Protein AF-A0A7Z8E152-F1 (afdb_monomer)

Mean predicted aligned error: 4.09 Å

Foldseek 3Di:
DQAKDKDKDKDADAAAQDKQWFKKKFKAAPVGHFFKWWDPVRPDTDDRDIDGIDIFTHHRRRMTMDMIIIGGPDQLVRMWMWIDRVVRTPDIGRDDNPD

Nearest PDB structures (foldseek):
  7snk-assembly1_A  TM=5.872E-01  e=3.676E-01  Phocaeicola plebeius DSM 17135
  8uid-assembly1_D  TM=3.457E-01  e=1.199E+00  Desulfurococcus amylolyticus
  5azw-assembly1_B  TM=2.358E-01  e=2.663E-01  Homo sapiens
  7fcn-assembly4_D  TM=2.748E-01  e=1.020E+00  Photorhabdus akhurstii
  5xty-assembly1_A  TM=2.143E-01  e=5.354E-01  Cocos nucifera

Radius of gyration: 13.57 Å; Cα contacts (8 Å, |Δi|>4): 232; chains: 1; bounding box: 33×23×34 Å

Sequence (99 aa):
PHHPFQFTIKLTGYEPNSTINDVRVGLYKDGGKQIGSFSSNRNQFNTPGYSPGQSIKTNGAGEASFTLTAKVTDEIKDANIRVKQGKKILLTQKMNENF

Solvent-accessible surface area (backbone atoms only — not comparable to full-atom values): 5564 Å² total; per-residue (Å²): 110,75,61,70,47,74,52,73,50,78,47,70,86,48,67,52,65,36,74,51,60,43,36,29,45,34,29,26,36,80,96,70,47,52,31,20,19,34,21,94,78,79,78,59,63,51,72,63,32,62,36,76,68,38,73,47,62,23,40,86,79,6,35,36,73,55,75,44,34,36,33,39,82,50,67,60,70,75,19,29,42,34,36,27,44,70,91,46,77,78,46,76,44,76,46,70,80,88,120

Secondary structure (DSSP, 8-state):
--S-EEEEEEE-SSPTT-EEEEEEEEEE-GGG-B-EEEESSSS--PSSSBPPPEEEE--TTS-EEEEEEEEESS-STT-EEEEEETTEEEEEEEPPS--

Structure (mmCIF, N/CA/C/O backbone):
data_AF-A0A7Z8E152-F1
#
_entry.id   AF-A0A7Z8E152-F1
#
loop_
_atom_site.group_PDB
_atom_site.id
_atom_site.type_symbol
_atom_site.label_atom_id
_atom_site.label_alt_id
_atom_site.label_comp_id
_atom_site.label_asym_id
_atom_site.label_entity_id
_atom_site.label_seq_id
_atom_site.pdbx_PDB_ins_code
_atom_site.Cartn_x
_atom_site.Cartn_y
_atom_site.Cartn_z
_atom_site.occupancy
_atom_site.B_iso_or_equiv
_atom_site.auth_seq_id
_atom_site.auth_comp_id
_atom_site.auth_asym_id
_atom_site.auth_atom_id
_atom_site.pdbx_PDB_model_num
ATOM 1 N N . PRO A 1 1 ? 11.878 5.744 -14.721 1.00 49.84 1 PRO A N 1
ATOM 2 C CA . PRO A 1 1 ? 12.287 6.344 -13.425 1.00 49.84 1 PRO A CA 1
ATOM 3 C C . PRO A 1 1 ? 12.759 5.273 -12.419 1.00 49.84 1 PRO A C 1
ATOM 5 O O . PRO A 1 1 ? 11.948 4.508 -11.912 1.00 49.84 1 PRO A O 1
ATOM 8 N N . HIS A 1 2 ? 14.068 5.207 -12.142 1.00 65.38 2 HIS A N 1
ATOM 9 C CA . HIS A 1 2 ? 14.646 4.329 -11.104 1.00 65.38 2 HIS A CA 1
ATOM 10 C C . HIS A 1 2 ? 14.806 5.025 -9.741 1.00 65.38 2 HIS A C 1
ATOM 12 O O . HIS A 1 2 ? 15.348 4.442 -8.797 1.00 65.38 2 HIS A O 1
ATOM 18 N N . HIS A 1 3 ? 14.357 6.276 -9.631 1.00 81.12 3 HIS A N 1
ATOM 19 C CA . HIS A 1 3 ? 14.397 7.032 -8.387 1.00 81.12 3 HIS A CA 1
ATOM 20 C C . HIS A 1 3 ? 13.214 6.654 -7.493 1.00 81.12 3 HIS A C 1
ATOM 22 O O . HIS A 1 3 ? 12.118 6.411 -8.007 1.00 81.12 3 HIS A O 1
ATOM 28 N N . PRO A 1 4 ? 13.414 6.585 -6.167 1.00 89.56 4 PRO A N 1
ATOM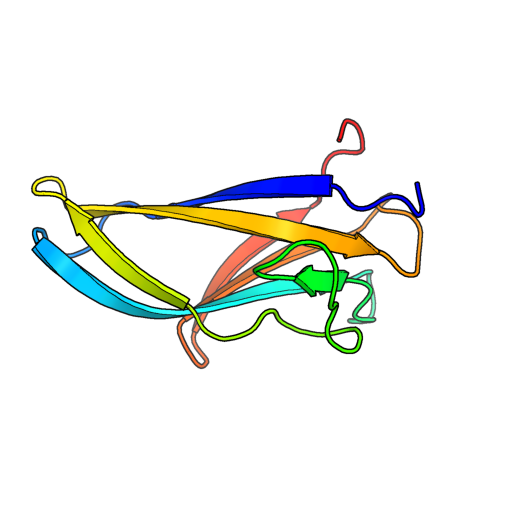 29 C CA . PRO A 1 4 ? 12.311 6.388 -5.249 1.00 89.56 4 PRO A CA 1
ATOM 30 C C . PRO A 1 4 ? 11.262 7.496 -5.360 1.00 89.56 4 PRO A C 1
ATOM 32 O O . PRO A 1 4 ? 11.602 8.666 -5.510 1.00 89.56 4 PRO A O 1
ATOM 35 N N . PHE A 1 5 ? 9.998 7.127 -5.207 1.00 88.31 5 PHE A N 1
ATOM 36 C CA . PHE A 1 5 ? 8.855 8.034 -5.193 1.00 88.31 5 PHE A CA 1
ATOM 37 C C . PHE A 1 5 ? 7.954 7.719 -3.999 1.00 88.31 5 PHE A C 1
ATOM 39 O O . PHE A 1 5 ? 8.011 6.627 -3.428 1.00 88.31 5 PHE A O 1
ATOM 46 N N . GLN A 1 6 ? 7.139 8.688 -3.589 1.00 90.56 6 GLN A N 1
ATOM 47 C CA . GLN A 1 6 ? 6.183 8.510 -2.500 1.00 90.56 6 GLN A CA 1
ATOM 48 C C . GLN A 1 6 ? 4.757 8.479 -3.020 1.00 90.56 6 GLN A C 1
ATOM 50 O O . GLN A 1 6 ? 4.422 9.153 -3.987 1.00 90.56 6 GLN A O 1
ATOM 55 N N . PHE A 1 7 ? 3.910 7.725 -2.334 1.00 88.31 7 PHE A N 1
ATOM 56 C CA . PHE A 1 7 ? 2.473 7.738 -2.562 1.00 88.31 7 PHE A CA 1
ATOM 57 C C . PHE A 1 7 ? 1.738 7.542 -1.239 1.00 88.31 7 PHE A C 1
ATOM 59 O O . PHE A 1 7 ? 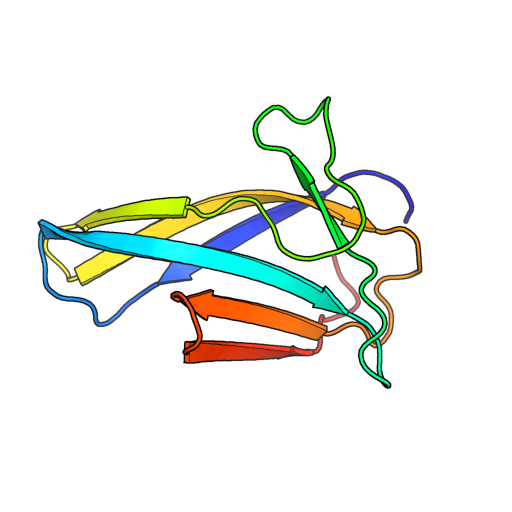2.263 6.945 -0.293 1.00 88.31 7 PHE A O 1
ATOM 66 N N . THR A 1 8 ? 0.506 8.037 -1.187 1.00 92.62 8 THR A N 1
ATOM 67 C CA . THR A 1 8 ? -0.368 7.922 -0.020 1.00 92.62 8 THR A CA 1
ATOM 68 C C . THR A 1 8 ? -1.527 6.995 -0.340 1.00 92.62 8 THR A C 1
ATOM 70 O O . THR A 1 8 ? -2.223 7.177 -1.337 1.00 92.62 8 THR A O 1
ATOM 73 N N . ILE A 1 9 ? -1.756 6.020 0.533 1.00 92.75 9 ILE A N 1
ATOM 74 C CA . ILE A 1 9 ? -2.959 5.192 0.513 1.00 92.75 9 ILE A CA 1
ATOM 75 C C . ILE A 1 9 ? -3.973 5.816 1.460 1.00 92.75 9 ILE A C 1
ATOM 77 O O . ILE A 1 9 ? -3.650 6.087 2.617 1.00 92.75 9 ILE A O 1
ATOM 81 N N . LYS A 1 10 ? -5.197 6.022 0.970 1.00 94.81 10 LYS A N 1
ATOM 82 C CA . LYS A 1 10 ? -6.354 6.418 1.775 1.00 94.81 10 LYS A CA 1
ATOM 83 C C . LYS A 1 10 ? -7.323 5.242 1.855 1.00 94.81 10 LYS A C 1
ATOM 85 O O . LYS A 1 10 ? -7.673 4.660 0.832 1.00 94.81 10 LYS A O 1
ATOM 90 N N . LEU A 1 11 ? -7.714 4.888 3.070 1.00 94.94 11 LEU A N 1
ATOM 91 C CA . LEU A 1 11 ? -8.676 3.842 3.393 1.00 94.94 11 LEU A CA 1
ATOM 92 C C . LEU A 1 11 ? -9.897 4.515 4.019 1.00 94.94 11 LEU A C 1
ATOM 94 O O . LEU A 1 11 ? -9.743 5.321 4.934 1.00 94.94 11 LEU A O 1
ATOM 98 N N . THR A 1 12 ? -11.089 4.189 3.537 1.00 95.69 12 THR A N 1
ATOM 99 C CA . THR A 1 12 ? -12.363 4.733 4.027 1.00 95.69 12 THR A CA 1
ATOM 100 C C . THR A 1 12 ? -13.361 3.597 4.246 1.00 95.69 12 THR A C 1
ATOM 102 O O . THR A 1 12 ? -13.169 2.493 3.729 1.00 95.69 12 THR A O 1
ATOM 105 N N . GLY A 1 13 ? -14.413 3.851 5.030 1.00 95.12 13 GLY A N 1
ATOM 106 C CA . GLY A 1 13 ? -15.479 2.875 5.285 1.00 95.12 13 GLY A CA 1
ATOM 107 C C . GLY A 1 13 ? -15.118 1.776 6.288 1.00 95.12 13 GLY A C 1
ATOM 108 O O . GLY A 1 13 ? -15.711 0.701 6.247 1.00 95.12 13 GLY A O 1
ATOM 109 N N . TYR A 1 14 ? -14.136 2.018 7.159 1.00 96.25 14 TYR A N 1
ATOM 110 C CA . TYR A 1 14 ? -13.818 1.134 8.282 1.00 96.25 14 TYR A CA 1
ATOM 111 C C . TYR A 1 14 ? -14.559 1.568 9.552 1.00 96.25 14 TYR A C 1
ATOM 113 O O . TYR A 1 14 ? -15.082 2.676 9.629 1.00 96.25 14 TYR A O 1
ATOM 121 N N . GLU A 1 15 ? -14.568 0.707 10.569 1.00 97.56 15 GLU A N 1
ATOM 122 C CA . GLU A 1 15 ? -15.099 1.056 11.890 1.00 97.56 15 GLU A CA 1
ATOM 123 C C . GLU A 1 15 ? -14.334 2.251 12.491 1.00 97.56 15 GLU A C 1
ATOM 125 O O . GLU A 1 15 ? -13.099 2.197 12.552 1.00 97.56 15 GLU A O 1
ATOM 130 N N . PRO A 1 16 ? -15.013 3.317 12.958 1.00 98.19 16 PRO A N 1
ATOM 131 C CA . PRO A 1 16 ? -14.370 4.460 13.599 1.00 98.19 16 PRO A CA 1
ATOM 132 C C . PRO A 1 16 ? -13.475 4.091 14.785 1.00 98.19 16 PRO A C 1
ATOM 134 O O . PRO A 1 16 ? -13.790 3.204 15.574 1.00 98.19 16 PRO A O 1
ATOM 137 N N . ASN A 1 17 ? -12.371 4.827 14.958 1.00 97.50 17 ASN A N 1
ATOM 138 C CA . ASN A 1 17 ? -11.412 4.663 16.066 1.00 97.50 17 ASN A CA 1
ATOM 139 C C . ASN A 1 17 ? -10.820 3.244 16.247 1.00 97.50 17 ASN A C 1
ATOM 141 O O . ASN A 1 17 ? -10.232 2.959 17.295 1.00 97.50 17 ASN A O 1
ATOM 145 N N . SER A 1 18 ? -10.934 2.376 15.240 1.00 97.56 18 SER A N 1
ATOM 146 C CA . SER A 1 18 ? -10.409 1.011 15.226 1.00 97.56 18 SER A CA 1
ATOM 147 C C . SER A 1 18 ? -8.993 0.928 14.639 1.00 97.56 18 SER A C 1
ATOM 149 O O . SER A 1 18 ? -8.419 1.926 14.199 1.00 97.56 18 SER A O 1
ATOM 151 N N . THR A 1 19 ? -8.410 -0.273 14.636 1.00 97.75 19 THR A N 1
ATOM 152 C CA . THR A 1 19 ? -7.100 -0.539 14.027 1.00 97.75 19 THR A CA 1
ATOM 153 C C . THR A 1 19 ? -7.249 -1.470 12.830 1.00 97.75 19 THR A C 1
ATOM 155 O O . THR A 1 19 ? -7.711 -2.605 12.963 1.00 97.75 19 THR A O 1
ATOM 158 N N . ILE A 1 20 ? -6.781 -1.021 11.667 1.00 96.38 20 ILE A N 1
ATOM 159 C CA . ILE A 1 20 ? -6.668 -1.832 10.455 1.00 96.38 20 ILE A CA 1
ATOM 160 C C . ILE A 1 20 ? -5.302 -2.509 10.463 1.00 96.38 20 ILE A C 1
ATOM 162 O O . ILE A 1 20 ? -4.274 -1.838 10.391 1.00 96.38 20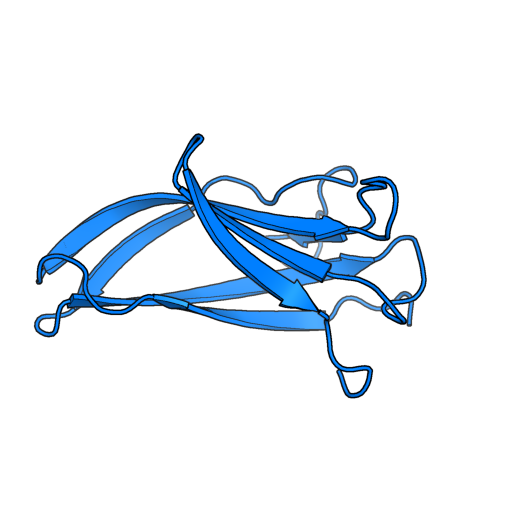 ILE A O 1
ATOM 166 N N . ASN A 1 21 ? -5.288 -3.838 10.535 1.00 96.88 21 ASN A N 1
ATOM 167 C CA . ASN A 1 21 ? -4.060 -4.628 10.588 1.00 96.88 21 ASN A CA 1
ATOM 168 C C . ASN A 1 21 ? -3.704 -5.264 9.243 1.00 96.88 21 ASN A C 1
ATOM 170 O O . ASN A 1 21 ? -4.579 -5.589 8.441 1.00 96.88 21 ASN A O 1
ATOM 174 N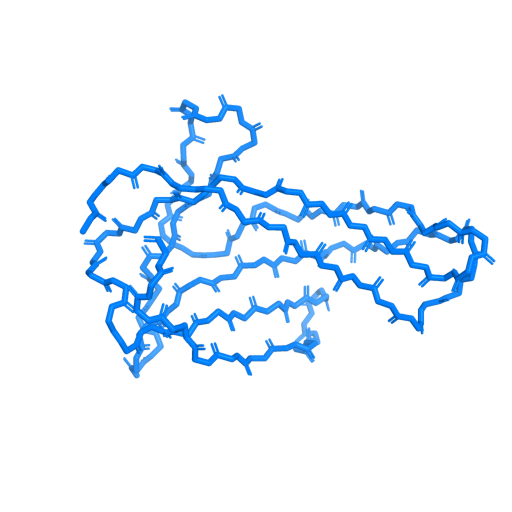 N . ASP A 1 22 ? -2.404 -5.502 9.060 1.00 96.56 22 ASP A N 1
ATOM 175 C CA . ASP A 1 22 ? -1.812 -6.248 7.946 1.00 96.56 22 ASP A CA 1
ATOM 176 C C . ASP A 1 22 ? -2.172 -5.694 6.558 1.00 96.56 22 ASP A C 1
ATOM 178 O O . ASP A 1 22 ? -2.437 -6.439 5.609 1.00 96.56 22 ASP A O 1
ATOM 182 N N . VAL A 1 23 ? -2.168 -4.361 6.438 1.00 96.94 23 VAL A N 1
ATOM 183 C CA . VAL A 1 23 ? -2.318 -3.691 5.143 1.00 96.94 23 VAL A CA 1
ATOM 184 C C . VAL A 1 23 ? -0.989 -3.726 4.398 1.00 96.94 23 VAL A C 1
ATOM 186 O O . VAL A 1 23 ? 0.047 -3.330 4.932 1.00 96.94 23 VAL A O 1
ATOM 189 N N . ARG A 1 24 ? -1.007 -4.194 3.151 1.00 96.69 24 ARG A N 1
ATOM 190 C CA . ARG A 1 24 ? 0.185 -4.332 2.304 1.00 96.69 24 ARG A CA 1
ATOM 191 C C . ARG A 1 24 ? -0.064 -3.787 0.913 1.00 96.69 24 ARG A C 1
ATOM 193 O O . ARG A 1 24 ? -1.154 -3.953 0.367 1.00 96.69 24 ARG A O 1
ATOM 200 N N . VAL A 1 25 ? 0.971 -3.204 0.318 1.00 96.38 25 VAL A N 1
ATOM 201 C CA . VAL A 1 25 ? 0.931 -2.649 -1.039 1.00 96.38 25 VAL A CA 1
ATOM 202 C C . VAL A 1 25 ? 1.938 -3.371 -1.920 1.00 96.38 25 VAL A C 1
ATOM 204 O O . VAL A 1 25 ? 3.053 -3.624 -1.485 1.00 96.38 25 VAL A O 1
ATOM 207 N N . GLY A 1 26 ? 1.553 -3.719 -3.143 1.00 96.00 26 GLY A N 1
ATOM 208 C CA . GLY A 1 26 ? 2.451 -4.280 -4.153 1.00 96.00 26 GLY A CA 1
ATOM 209 C C . GLY A 1 26 ? 2.327 -3.526 -5.471 1.00 96.00 26 GLY A C 1
ATOM 210 O O . GLY A 1 26 ? 1.245 -3.027 -5.790 1.00 96.00 26 GLY A O 1
ATOM 211 N N . LEU A 1 27 ? 3.427 -3.469 -6.227 1.00 95.44 27 LEU A N 1
ATOM 212 C CA . LEU A 1 27 ? 3.465 -2.947 -7.597 1.00 95.44 27 LEU A CA 1
ATOM 213 C C . LEU A 1 27 ? 3.884 -4.074 -8.536 1.00 95.44 27 LEU A C 1
ATOM 215 O O . LEU A 1 27 ? 4.928 -4.696 -8.318 1.00 95.44 27 LEU A O 1
ATOM 219 N N . TYR A 1 28 ? 3.093 -4.340 -9.570 1.00 95.00 28 TYR A N 1
ATOM 220 C CA . TYR A 1 28 ? 3.339 -5.467 -10.467 1.00 95.00 28 TYR A CA 1
ATOM 221 C C . TYR A 1 28 ? 2.938 -5.170 -11.910 1.00 95.00 28 TYR A C 1
ATOM 223 O O . TYR A 1 28 ? 2.024 -4.395 -12.166 1.00 95.00 28 TYR A O 1
ATOM 231 N N . LYS A 1 29 ? 3.618 -5.817 -12.852 1.00 92.50 29 LYS A N 1
ATOM 232 C CA . LYS A 1 29 ? 3.273 -5.827 -14.279 1.00 92.50 29 LYS A CA 1
ATOM 233 C C . LYS A 1 29 ? 2.335 -6.986 -14.599 1.00 92.50 29 LYS A C 1
ATOM 235 O O . LYS A 1 29 ? 2.152 -7.900 -13.785 1.00 92.50 29 LYS A O 1
ATOM 240 N N . ASP A 1 30 ? 1.794 -6.976 -15.809 1.00 85.69 30 ASP A N 1
ATOM 241 C CA . ASP A 1 30 ? 1.053 -8.109 -16.358 1.00 85.69 30 ASP A CA 1
ATOM 242 C C . ASP A 1 30 ? 1.858 -9.417 -16.259 1.00 85.69 30 ASP A C 1
ATOM 244 O O . ASP A 1 30 ? 3.090 -9.430 -16.214 1.00 85.69 30 ASP A O 1
ATOM 248 N N . GLY A 1 31 ? 1.146 -10.534 -16.101 1.00 84.94 31 GLY A N 1
ATOM 249 C CA . GLY A 1 31 ? 1.753 -11.825 -15.754 1.00 84.94 31 GLY A CA 1
ATOM 250 C C . GLY A 1 31 ? 2.176 -11.959 -14.282 1.00 84.94 31 GLY A C 1
ATOM 251 O O . GLY A 1 31 ? 2.682 -13.002 -13.884 1.00 84.94 31 GLY A O 1
ATOM 252 N N . GLY A 1 32 ? 1.948 -10.936 -13.446 1.00 86.25 32 GLY A N 1
ATOM 253 C CA . GLY A 1 32 ? 2.156 -11.006 -11.995 1.00 86.25 32 GLY A CA 1
ATOM 254 C C . GLY A 1 32 ? 3.588 -10.722 -11.530 1.00 86.25 32 GLY A C 1
ATOM 255 O O . GLY A 1 32 ? 3.884 -10.902 -10.345 1.00 86.25 32 GLY A O 1
ATOM 256 N N . LYS A 1 33 ? 4.465 -10.247 -12.424 1.00 93.00 33 LYS A N 1
ATOM 257 C CA . LYS A 1 33 ? 5.843 -9.852 -12.098 1.00 93.00 33 LYS A CA 1
ATOM 258 C C . LYS A 1 33 ? 5.830 -8.692 -11.102 1.00 93.00 33 LYS A C 1
ATOM 260 O O . LYS A 1 33 ? 5.436 -7.581 -11.452 1.00 93.00 33 LYS A O 1
ATOM 265 N N . GLN A 1 34 ? 6.281 -8.939 -9.875 1.00 94.50 34 GLN A N 1
ATOM 266 C CA . GLN A 1 34 ? 6.458 -7.897 -8.862 1.00 94.50 34 GLN A CA 1
ATOM 267 C C . GLN A 1 34 ? 7.651 -7.016 -9.236 1.00 94.50 34 GLN A C 1
ATOM 269 O O . GLN A 1 34 ? 8.747 -7.519 -9.478 1.00 94.50 34 GLN A O 1
ATOM 274 N N . ILE A 1 35 ? 7.432 -5.705 -9.273 1.00 94.62 35 ILE A N 1
ATOM 275 C CA . ILE A 1 35 ? 8.461 -4.715 -9.618 1.00 94.62 35 ILE A CA 1
ATOM 276 C C . ILE A 1 35 ? 8.698 -3.698 -8.499 1.00 94.62 35 ILE A C 1
ATOM 278 O O . ILE A 1 35 ? 9.658 -2.938 -8.569 1.00 94.62 35 ILE A O 1
ATOM 282 N N . GLY A 1 36 ? 7.826 -3.658 -7.486 1.00 94.88 36 GLY A N 1
ATOM 283 C CA . GLY A 1 36 ? 7.893 -2.691 -6.393 1.00 94.88 36 GLY A CA 1
ATOM 284 C C . GLY A 1 36 ? 8.726 -3.167 -5.210 1.00 94.88 36 GLY A C 1
ATOM 285 O O . GLY A 1 36 ? 8.484 -4.241 -4.666 1.00 94.88 36 GLY A O 1
ATOM 286 N N . SER A 1 37 ? 9.637 -2.309 -4.773 1.00 95.19 37 SER A N 1
ATOM 287 C CA . SER A 1 37 ? 10.336 -2.375 -3.493 1.00 95.19 37 SER A CA 1
ATOM 288 C C . SER A 1 37 ? 9.947 -1.163 -2.647 1.00 95.19 37 SER A C 1
ATOM 290 O O . SER A 1 37 ? 9.765 -0.071 -3.176 1.00 95.19 37 SER A O 1
ATOM 292 N N . PHE A 1 38 ? 9.851 -1.317 -1.333 1.00 94.75 38 PHE A N 1
ATOM 293 C CA . PHE A 1 38 ? 9.293 -0.333 -0.408 1.00 94.75 38 PHE A CA 1
ATOM 294 C C . PHE A 1 38 ? 10.225 -0.072 0.768 1.00 94.75 38 PHE A C 1
ATOM 296 O O . PHE A 1 38 ? 10.932 -0.968 1.230 1.00 94.75 38 PHE A O 1
ATOM 303 N N . SER A 1 39 ? 10.175 1.157 1.272 1.00 88.25 39 SER A N 1
ATOM 304 C CA . SER A 1 39 ? 10.948 1.608 2.421 1.00 88.25 39 SER A CA 1
ATOM 305 C C . SER A 1 39 ? 10.091 2.426 3.382 1.00 88.25 39 SER A C 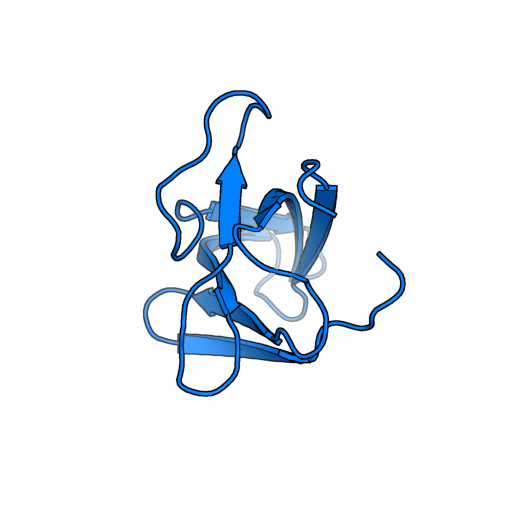1
ATOM 307 O O . SER A 1 39 ? 9.278 3.248 2.953 1.00 88.25 39 SER A O 1
ATOM 309 N N . SER A 1 40 ? 10.317 2.234 4.683 1.00 75.25 40 SER A N 1
ATOM 310 C CA . SER A 1 40 ? 9.778 3.079 5.756 1.00 75.25 40 SER A CA 1
ATOM 311 C C . SER A 1 40 ? 10.687 4.266 6.100 1.00 75.25 40 SER A C 1
ATOM 313 O O . SER A 1 40 ? 10.210 5.257 6.641 1.00 75.25 40 SER A O 1
ATOM 315 N N . ASN A 1 41 ? 11.984 4.194 5.774 1.00 75.06 41 ASN A N 1
ATOM 316 C CA . ASN A 1 41 ? 12.998 5.199 6.126 1.00 75.06 41 ASN A CA 1
ATOM 317 C C . ASN A 1 41 ? 13.715 5.803 4.904 1.00 75.06 41 ASN A C 1
ATOM 319 O O . ASN A 1 41 ? 14.723 6.487 5.056 1.00 75.06 41 ASN A O 1
ATOM 323 N N . ARG A 1 42 ? 13.206 5.531 3.696 1.00 75.19 42 ARG A N 1
ATOM 324 C CA . ARG A 1 42 ? 13.728 5.958 2.383 1.00 75.19 42 ARG A CA 1
ATOM 325 C C . ARG A 1 42 ? 15.110 5.415 1.988 1.00 75.19 42 ARG A C 1
ATOM 327 O O . ARG A 1 42 ? 15.479 5.583 0.830 1.00 75.19 42 ARG A O 1
ATOM 334 N N . ASN A 1 43 ? 15.830 4.737 2.880 1.00 75.19 43 ASN A N 1
ATOM 335 C CA . ASN A 1 43 ? 17.209 4.292 2.640 1.00 75.19 43 ASN A CA 1
ATOM 336 C C . ASN A 1 43 ? 17.323 2.774 2.461 1.00 75.19 43 ASN A C 1
ATOM 338 O O . ASN A 1 43 ? 18.200 2.300 1.745 1.00 75.19 43 ASN A O 1
ATOM 342 N N . GLN A 1 44 ? 16.432 2.006 3.090 1.00 84.69 44 GLN A N 1
ATOM 343 C CA . GLN A 1 44 ? 16.426 0.546 3.014 1.00 84.69 44 GLN A CA 1
ATOM 344 C C . GLN A 1 44 ? 15.149 0.063 2.341 1.00 84.69 44 GLN A C 1
ATOM 346 O O . GLN A 1 44 ? 14.050 0.267 2.859 1.00 84.69 44 GLN A O 1
ATOM 351 N N . PHE A 1 45 ? 15.308 -0.564 1.180 1.00 90.50 45 PHE A N 1
ATOM 352 C CA . PHE A 1 45 ? 14.218 -1.117 0.387 1.00 90.50 45 PHE A CA 1
ATOM 353 C C . PHE A 1 45 ? 14.204 -2.636 0.517 1.0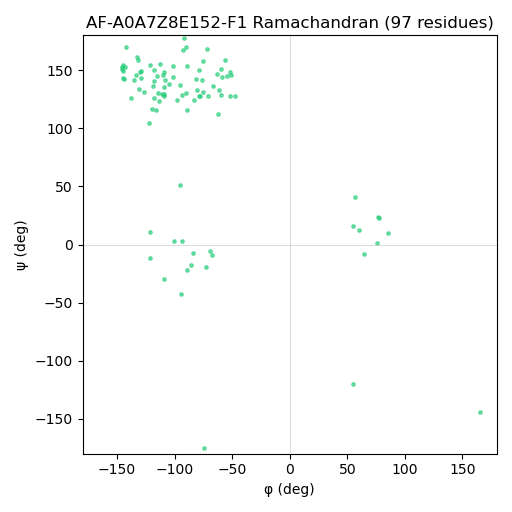0 90.50 45 PHE A C 1
ATOM 355 O O . PHE A 1 45 ? 15.257 -3.271 0.473 1.00 90.50 45 PHE A O 1
ATOM 362 N N . ASN A 1 46 ? 13.020 -3.227 0.655 1.00 90.56 46 ASN A N 1
ATOM 363 C CA . ASN A 1 46 ? 12.890 -4.680 0.608 1.00 90.56 46 ASN A CA 1
ATOM 364 C C . ASN A 1 46 ? 13.099 -5.231 -0.815 1.00 90.56 46 ASN A C 1
ATOM 366 O O . ASN A 1 46 ? 13.116 -4.494 -1.806 1.00 90.56 46 ASN A O 1
ATOM 370 N N . THR A 1 47 ? 13.238 -6.552 -0.923 1.00 92.56 47 THR A N 1
ATOM 371 C CA . THR A 1 47 ? 13.204 -7.236 -2.220 1.00 92.56 47 THR A CA 1
ATOM 372 C C . THR A 1 47 ? 11.866 -6.984 -2.931 1.00 92.56 47 THR A C 1
ATOM 374 O O . THR A 1 47 ? 10.855 -6.774 -2.252 1.00 92.56 47 THR A O 1
ATOM 377 N N . PRO A 1 48 ? 11.835 -6.988 -4.280 1.00 94.12 48 PRO A N 1
ATOM 378 C CA . PRO A 1 48 ? 10.602 -6.765 -5.026 1.00 94.12 48 PRO A CA 1
ATOM 379 C C . PRO A 1 48 ? 9.475 -7.694 -4.568 1.00 94.12 48 PRO A C 1
ATOM 381 O O . PRO A 1 48 ? 9.645 -8.912 -4.497 1.00 94.12 48 PRO A O 1
ATOM 384 N N . GLY A 1 49 ? 8.321 -7.120 -4.240 1.00 95.06 49 GLY A N 1
ATOM 385 C CA . GLY A 1 49 ? 7.222 -7.849 -3.621 1.00 95.06 49 GLY A CA 1
ATOM 386 C C . GLY A 1 49 ? 6.170 -6.921 -3.032 1.00 95.06 49 GLY A C 1
ATOM 387 O O . GLY A 1 49 ? 5.880 -5.865 -3.580 1.00 95.06 49 GLY A O 1
ATOM 388 N N . TYR A 1 50 ? 5.582 -7.325 -1.906 1.00 95.69 50 TYR A N 1
ATOM 389 C CA . TYR A 1 50 ? 4.705 -6.450 -1.126 1.00 95.69 50 TYR A CA 1
ATOM 390 C C . TYR A 1 50 ? 5.506 -5.659 -0.095 1.00 95.69 50 TYR A C 1
ATOM 392 O O . TYR A 1 50 ? 6.527 -6.130 0.403 1.00 95.69 50 TYR A O 1
ATOM 400 N N . SER A 1 51 ? 5.000 -4.490 0.281 1.00 95.19 51 SER A N 1
ATOM 401 C CA . SER A 1 51 ? 5.485 -3.721 1.419 1.00 95.19 51 SER A CA 1
ATOM 402 C C . SER A 1 51 ? 5.437 -4.544 2.716 1.00 95.19 51 SER A C 1
ATOM 404 O O . SER A 1 51 ? 4.625 -5.474 2.844 1.00 95.19 51 SER A O 1
ATOM 406 N N . PRO A 1 52 ? 6.232 -4.163 3.732 1.00 92.62 52 PRO A N 1
ATOM 407 C CA . PRO A 1 52 ? 5.962 -4.573 5.103 1.00 92.62 52 PRO A CA 1
ATOM 408 C C . PRO A 1 52 ? 4.506 -4.274 5.487 1.00 92.62 52 PRO A C 1
ATOM 410 O O . PRO A 1 52 ? 3.927 -3.281 5.025 1.00 92.62 52 PRO A O 1
ATOM 413 N N . GLY A 1 53 ? 3.920 -5.139 6.318 1.00 93.88 53 GLY A N 1
ATOM 414 C CA . GLY A 1 53 ? 2.559 -4.960 6.820 1.00 93.88 53 GLY A CA 1
ATOM 415 C C . GLY A 1 53 ? 2.440 -3.680 7.640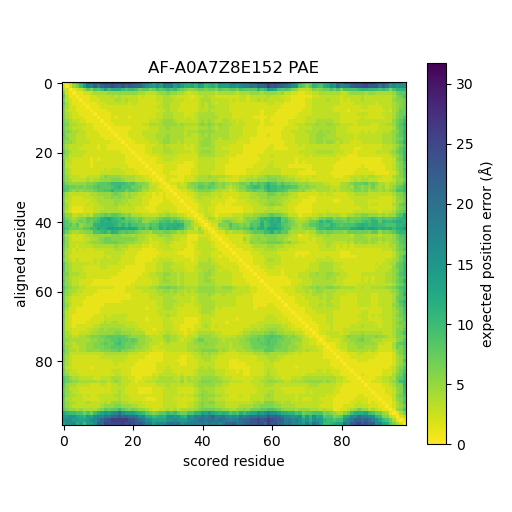 1.00 93.88 53 GLY A C 1
ATOM 416 O O . GLY A 1 53 ? 3.287 -3.402 8.486 1.00 93.88 53 GLY A O 1
ATOM 417 N N . GLN A 1 54 ? 1.401 -2.902 7.366 1.00 94.12 54 GLN A N 1
ATOM 418 C CA . GLN A 1 54 ? 1.066 -1.688 8.097 1.00 94.12 54 GLN A CA 1
ATOM 419 C C . GLN A 1 54 ? -0.076 -1.973 9.073 1.00 94.12 54 GLN A C 1
ATOM 421 O O . GLN A 1 54 ? -0.996 -2.737 8.763 1.00 94.12 54 GLN A O 1
ATOM 426 N N . SER A 1 55 ? -0.018 -1.333 10.238 1.00 96.06 55 SER A N 1
ATOM 427 C CA . SER A 1 55 ? -1.120 -1.258 11.194 1.00 96.06 55 SER A CA 1
ATOM 428 C C . SER A 1 55 ? -1.468 0.215 11.377 1.00 96.06 55 SER A C 1
ATOM 430 O O . SER A 1 55 ? -0.608 1.000 11.778 1.00 96.06 55 SER A O 1
ATOM 432 N N . ILE A 1 56 ? -2.683 0.612 10.990 1.00 95.69 56 ILE A N 1
ATOM 433 C CA . ILE A 1 56 ? -3.102 2.020 10.970 1.00 95.69 56 ILE A CA 1
ATOM 434 C C . ILE A 1 56 ? -4.399 2.178 11.756 1.00 95.69 56 ILE A C 1
ATOM 436 O O . ILE A 1 56 ? -5.357 1.436 11.538 1.00 95.69 56 ILE A O 1
ATOM 440 N N . LYS A 1 57 ? -4.437 3.164 12.655 1.00 97.62 57 LYS A N 1
ATOM 441 C CA . LYS A 1 57 ? -5.648 3.532 13.388 1.00 97.62 57 LYS A CA 1
ATOM 442 C C . LYS A 1 57 ? -6.545 4.410 12.516 1.00 97.62 57 LYS A C 1
ATOM 444 O O . LYS A 1 57 ? -6.063 5.369 11.913 1.00 97.62 57 LYS A O 1
ATOM 449 N N . THR A 1 58 ? -7.834 4.107 12.468 1.00 97.88 58 THR A N 1
ATOM 450 C CA . THR A 1 58 ? -8.828 4.967 11.823 1.00 97.88 58 THR A CA 1
ATOM 451 C C . THR A 1 58 ? -9.195 6.142 12.719 1.00 97.88 58 THR A C 1
ATOM 453 O O . THR A 1 58 ? -9.219 6.024 13.946 1.00 97.88 58 THR A O 1
ATOM 456 N N . ASN A 1 59 ? -9.553 7.265 12.111 1.00 97.69 59 ASN A N 1
ATOM 457 C CA . ASN A 1 59 ? -10.143 8.404 12.802 1.00 97.69 59 ASN A CA 1
ATOM 458 C C . ASN A 1 59 ? -11.617 8.130 13.192 1.00 97.69 59 ASN A C 1
ATOM 460 O O . ASN A 1 59 ? -12.150 7.034 12.988 1.00 97.69 59 ASN A O 1
ATOM 464 N N . GLY A 1 60 ? -12.288 9.143 13.749 1.00 98.25 60 GLY A N 1
ATOM 465 C CA . GLY A 1 60 ? -13.701 9.071 14.142 1.00 98.25 60 GLY A CA 1
ATOM 466 C C . GLY A 1 60 ? -14.701 8.945 12.983 1.00 98.25 60 GLY A C 1
ATOM 467 O O . GLY A 1 60 ? -15.869 8.679 13.237 1.00 98.25 60 GLY A O 1
ATOM 468 N N . ALA A 1 61 ? -14.260 9.101 11.732 1.00 97.81 61 ALA A N 1
ATOM 469 C CA . ALA A 1 61 ? -15.068 8.900 10.528 1.00 97.81 61 ALA A CA 1
ATOM 470 C C . ALA A 1 61 ? -14.817 7.533 9.862 1.00 97.81 61 ALA A C 1
ATOM 472 O O . ALA A 1 61 ? -15.366 7.257 8.798 1.00 97.81 61 ALA A O 1
ATOM 473 N N . GLY A 1 62 ? -13.979 6.674 10.459 1.00 97.81 62 GLY A N 1
ATOM 474 C CA . GLY A 1 62 ? -13.640 5.384 9.854 1.00 97.81 62 GLY A CA 1
ATOM 475 C C . GLY A 1 62 ? -12.631 5.488 8.708 1.00 97.81 62 GLY A C 1
ATOM 476 O O . GLY A 1 62 ? -12.584 4.619 7.833 1.00 97.81 62 GLY A O 1
ATOM 477 N N . GLU A 1 63 ? -11.829 6.555 8.686 1.00 98.19 63 GLU A N 1
ATOM 478 C CA . GLU A 1 63 ? -10.821 6.806 7.657 1.00 98.19 63 GLU A CA 1
ATOM 479 C C . GLU A 1 63 ? -9.406 6.648 8.212 1.00 98.19 63 GLU A C 1
ATOM 481 O O . GLU A 1 63 ? -9.121 6.997 9.358 1.00 98.19 63 GLU A O 1
ATOM 486 N N . ALA A 1 64 ? -8.489 6.170 7.380 1.00 97.25 64 ALA A N 1
ATOM 487 C CA . ALA A 1 64 ? -7.075 6.052 7.701 1.00 97.25 64 ALA A CA 1
ATOM 488 C C . ALA A 1 64 ? -6.223 6.371 6.471 1.00 97.25 64 ALA A C 1
ATOM 490 O O . ALA A 1 64 ? -6.630 6.143 5.331 1.00 97.25 64 ALA A O 1
ATOM 491 N N . SER A 1 65 ? -5.002 6.851 6.688 1.00 95.81 65 SER A N 1
ATOM 492 C CA . SER A 1 65 ? -4.042 7.028 5.601 1.00 95.81 65 SER A CA 1
ATOM 493 C C . SER A 1 65 ? -2.622 6.751 6.049 1.00 95.81 65 SER A C 1
ATOM 495 O O . SER A 1 65 ? -2.270 7.013 7.197 1.00 95.81 65 SER A O 1
ATOM 497 N N . PHE A 1 66 ? -1.796 6.274 5.126 1.00 92.94 66 PHE A N 1
ATOM 498 C CA . PHE A 1 66 ? -0.362 6.123 5.340 1.00 92.94 66 PHE A CA 1
ATOM 499 C C . PHE A 1 66 ? 0.397 6.378 4.041 1.00 92.94 66 PHE A C 1
ATOM 501 O O . PHE A 1 66 ? -0.125 6.177 2.941 1.00 92.94 66 PHE A O 1
ATOM 508 N N . THR A 1 67 ? 1.641 6.823 4.181 1.00 92.69 67 THR A N 1
ATOM 509 C CA . THR A 1 67 ? 2.536 7.114 3.060 1.00 92.69 67 THR A CA 1
ATOM 510 C C . THR A 1 67 ? 3.638 6.073 3.012 1.00 92.69 67 THR A C 1
ATOM 512 O O . THR A 1 67 ? 4.240 5.750 4.035 1.00 92.69 67 THR A O 1
ATOM 515 N N . LEU A 1 68 ? 3.923 5.573 1.814 1.00 91.88 68 LEU A N 1
ATOM 516 C CA . LEU A 1 68 ? 5.057 4.695 1.555 1.00 91.88 68 LEU A CA 1
ATOM 517 C C . LEU A 1 68 ? 6.003 5.353 0.561 1.00 91.88 68 LEU A C 1
ATOM 519 O O . LEU A 1 68 ? 5.582 6.097 -0.325 1.00 91.88 68 LEU A O 1
ATOM 523 N N . THR A 1 69 ? 7.284 5.024 0.688 1.00 93.00 69 THR A N 1
ATOM 524 C CA . THR A 1 69 ? 8.262 5.255 -0.370 1.00 93.00 69 THR A CA 1
ATOM 525 C C . THR A 1 69 ? 8.455 3.957 -1.136 1.00 93.00 69 THR A C 1
ATOM 527 O O . THR A 1 69 ? 8.798 2.939 -0.533 1.00 93.00 69 THR A O 1
ATOM 530 N N . ALA A 1 70 ? 8.264 3.993 -2.451 1.00 92.56 70 ALA A N 1
ATOM 531 C CA . ALA A 1 70 ? 8.557 2.883 -3.344 1.00 92.56 70 ALA A CA 1
ATOM 532 C C . ALA A 1 70 ? 9.710 3.206 -4.287 1.00 92.56 70 ALA A C 1
ATOM 534 O O . ALA A 1 70 ? 9.979 4.357 -4.612 1.00 92.56 70 ALA A O 1
ATOM 535 N N . LYS A 1 71 ? 10.371 2.152 -4.744 1.00 92.69 71 LYS A N 1
ATOM 536 C CA . LYS A 1 71 ? 11.285 2.131 -5.877 1.00 92.69 71 LYS A CA 1
ATOM 537 C C . LYS A 1 71 ? 10.846 0.991 -6.784 1.00 92.69 71 LYS A C 1
ATOM 539 O O . LYS A 1 71 ? 10.436 -0.058 -6.291 1.00 92.69 71 LYS A O 1
ATOM 544 N N . VAL A 1 72 ? 10.947 1.187 -8.092 1.00 91.56 72 VAL A N 1
ATOM 545 C CA . VAL A 1 72 ? 10.642 0.142 -9.071 1.00 91.56 72 VAL A CA 1
ATOM 546 C C . VAL A 1 72 ? 11.909 -0.383 -9.737 1.00 91.56 72 VAL A C 1
ATOM 548 O O . VAL A 1 72 ? 12.848 0.369 -10.009 1.00 91.56 72 VAL A O 1
ATOM 551 N N . THR A 1 73 ? 11.945 -1.692 -9.974 1.00 90.69 73 THR A N 1
ATOM 552 C CA . THR A 1 73 ? 13.017 -2.362 -10.730 1.00 90.69 73 THR A CA 1
ATOM 553 C C . THR A 1 73 ? 12.799 -2.317 -12.242 1.00 90.69 73 THR A C 1
ATOM 555 O O . THR A 1 73 ? 13.687 -2.696 -12.997 1.00 90.69 73 THR A O 1
ATOM 558 N N . ASP A 1 74 ? 11.634 -1.840 -12.676 1.00 88.00 74 ASP A N 1
ATOM 559 C CA . ASP A 1 74 ? 11.171 -1.768 -14.060 1.00 88.00 74 ASP A CA 1
ATOM 560 C C . ASP A 1 74 ? 10.378 -0.461 -14.252 1.00 88.00 74 ASP A C 1
ATOM 562 O O . ASP A 1 74 ? 10.061 0.225 -13.280 1.00 88.00 74 ASP A O 1
ATOM 566 N N . GLU A 1 75 ? 10.035 -0.094 -15.481 1.00 87.12 75 GLU A N 1
ATOM 567 C CA . GLU A 1 75 ? 9.231 1.101 -15.748 1.00 87.12 75 GLU A CA 1
ATOM 568 C C . GLU A 1 75 ? 7.824 0.990 -15.139 1.00 87.12 75 GLU A C 1
ATOM 570 O O . GLU A 1 75 ? 7.238 -0.087 -15.118 1.00 87.12 75 GLU A O 1
ATOM 575 N N . ILE A 1 76 ? 7.235 2.105 -14.690 1.00 87.44 76 ILE A N 1
ATOM 576 C CA . ILE A 1 76 ? 5.862 2.125 -14.137 1.00 87.44 76 ILE A CA 1
ATOM 577 C C . ILE A 1 76 ? 4.796 1.948 -15.228 1.00 87.44 76 ILE A C 1
ATOM 579 O O . ILE A 1 76 ? 3.673 1.555 -14.921 1.00 87.44 76 ILE A O 1
ATOM 583 N N . LYS A 1 77 ? 5.140 2.187 -16.498 1.00 86.81 77 LYS A N 1
ATOM 584 C CA . LYS A 1 77 ? 4.244 1.987 -17.640 1.00 86.81 77 LYS A CA 1
ATOM 585 C C . LYS A 1 77 ? 3.556 0.622 -17.572 1.00 86.81 77 LYS A C 1
ATOM 587 O O . LYS A 1 77 ? 4.222 -0.388 -17.381 1.00 86.81 77 LYS A O 1
ATOM 592 N N . ASP A 1 78 ? 2.235 0.582 -17.682 1.00 88.69 78 ASP A N 1
ATOM 593 C CA . ASP A 1 78 ? 1.433 -0.649 -17.581 1.00 88.69 78 ASP A CA 1
ATOM 594 C C . ASP A 1 78 ? 1.526 -1.421 -16.248 1.00 88.69 78 ASP A C 1
ATOM 596 O O . ASP A 1 78 ? 1.052 -2.551 -16.140 1.00 88.69 78 ASP A O 1
ATOM 600 N N . ALA A 1 79 ? 2.104 -0.833 -15.198 1.00 92.62 79 ALA A N 1
ATOM 601 C CA . ALA A 1 79 ? 2.079 -1.431 -13.873 1.00 92.62 79 ALA A CA 1
ATOM 602 C C . ALA A 1 79 ? 0.697 -1.284 -13.221 1.00 92.62 79 ALA A C 1
ATOM 604 O O . ALA A 1 79 ? -0.089 -0.384 -13.518 1.00 92.62 79 ALA A O 1
ATOM 605 N N . ASN A 1 80 ? 0.427 -2.158 -12.263 1.00 94.62 80 ASN A N 1
ATOM 606 C CA . ASN A 1 80 ? -0.729 -2.122 -11.393 1.00 94.62 80 ASN A CA 1
ATOM 607 C C . ASN A 1 80 ? -0.268 -1.949 -9.947 1.00 94.62 80 ASN A C 1
ATOM 609 O O . ASN A 1 80 ? 0.695 -2.582 -9.506 1.00 94.62 80 ASN A O 1
ATOM 613 N N . ILE A 1 81 ? -1.008 -1.145 -9.191 1.00 94.31 81 ILE A N 1
ATOM 614 C CA . ILE A 1 81 ? -0.927 -1.090 -7.737 1.00 94.31 81 ILE A CA 1
ATOM 615 C C . ILE A 1 81 ? -2.007 -1.994 -7.145 1.00 94.31 81 ILE A C 1
ATOM 617 O O . ILE A 1 81 ? -3.154 -2.005 -7.598 1.00 94.31 81 ILE A O 1
ATOM 621 N N . ARG A 1 82 ? -1.656 -2.765 -6.115 1.00 95.81 82 ARG A N 1
ATOM 622 C CA . ARG A 1 82 ? -2.611 -3.580 -5.358 1.00 95.81 82 ARG A CA 1
ATOM 623 C C . ARG A 1 82 ? -2.449 -3.367 -3.871 1.00 95.81 82 ARG A C 1
ATOM 625 O O . ARG A 1 82 ? -1.342 -3.460 -3.347 1.00 95.81 82 ARG A O 1
ATOM 632 N N . VAL A 1 83 ? -3.580 -3.173 -3.205 1.00 95.94 83 VAL A N 1
ATOM 633 C CA . VAL A 1 83 ? -3.676 -3.081 -1.749 1.00 95.94 83 VAL A CA 1
ATOM 634 C C . VAL A 1 83 ? -4.365 -4.339 -1.234 1.00 95.94 83 VAL A C 1
ATOM 636 O O . VAL A 1 83 ? -5.425 -4.731 -1.733 1.00 95.94 83 VAL A O 1
ATOM 639 N N . LYS A 1 84 ? -3.755 -4.986 -0.243 1.00 96.44 84 LYS A N 1
ATOM 640 C CA . LYS A 1 84 ? -4.310 -6.146 0.458 1.00 96.44 84 LYS A CA 1
ATOM 641 C C . LYS A 1 84 ? -4.431 -5.875 1.948 1.00 96.44 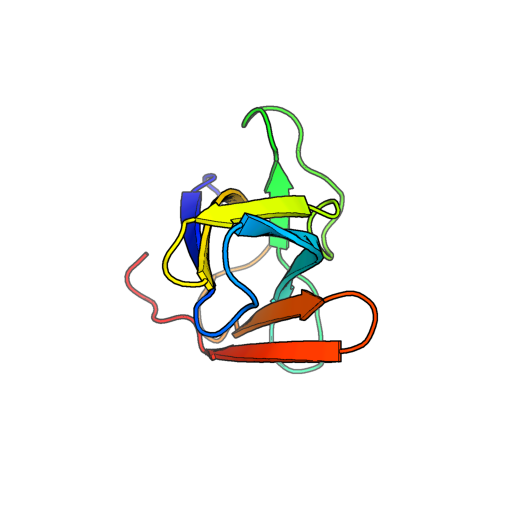84 LYS A C 1
ATOM 643 O O . LYS A 1 84 ? -3.651 -5.102 2.491 1.00 96.44 84 LYS A O 1
ATOM 648 N N . GLN A 1 85 ? -5.362 -6.577 2.581 1.00 95.50 85 GLN A N 1
ATOM 649 C CA . GLN A 1 85 ? -5.455 -6.731 4.027 1.00 95.50 85 GLN A CA 1
ATOM 650 C C . GLN A 1 85 ? -5.394 -8.229 4.335 1.00 95.50 85 GLN A C 1
ATOM 652 O O . GLN A 1 85 ? -6.333 -8.974 4.032 1.00 95.50 85 GLN A O 1
ATOM 657 N N . GLY A 1 86 ? -4.253 -8.705 4.832 1.00 95.06 86 GLY A N 1
ATOM 658 C CA . GLY A 1 86 ? -3.963 -10.138 4.875 1.00 95.06 86 GLY A CA 1
ATOM 659 C C . GLY A 1 86 ? -4.090 -10.786 3.496 1.00 95.06 86 GLY A C 1
ATOM 660 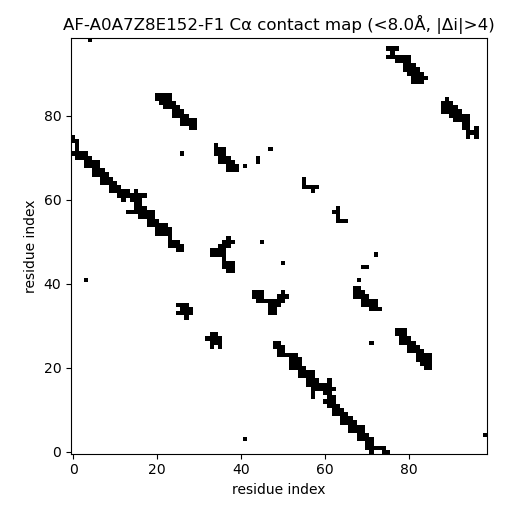O O . GLY A 1 86 ? -3.406 -10.413 2.539 1.00 95.06 86 GLY A O 1
ATOM 661 N N . LYS A 1 87 ? -4.992 -11.765 3.369 1.00 94.00 87 LYS A N 1
ATOM 662 C CA . LYS A 1 87 ? -5.259 -12.449 2.091 1.00 94.00 87 LYS A CA 1
ATOM 663 C C . LYS A 1 87 ? -6.285 -11.723 1.210 1.00 94.00 87 LYS A C 1
ATOM 665 O O . LYS A 1 87 ? -6.326 -11.990 0.009 1.00 94.00 87 LYS A O 1
ATOM 670 N N . LYS A 1 88 ? -7.087 -10.808 1.769 1.00 95.50 88 LYS A N 1
ATOM 671 C CA . LYS A 1 88 ? -8.144 -10.088 1.044 1.00 95.50 88 LYS A CA 1
ATOM 672 C C . LYS A 1 88 ? -7.532 -9.018 0.143 1.00 95.50 88 LYS A C 1
ATOM 674 O O . LYS A 1 88 ? -6.709 -8.222 0.590 1.00 95.50 88 LYS A O 1
ATOM 679 N N . ILE A 1 89 ? -7.952 -8.978 -1.119 1.00 95.38 89 ILE A N 1
ATOM 680 C CA . ILE A 1 89 ? -7.647 -7.865 -2.025 1.00 95.38 89 ILE A CA 1
ATOM 681 C C . ILE A 1 89 ? -8.663 -6.758 -1.753 1.00 95.38 89 ILE A C 1
ATOM 683 O O . ILE A 1 89 ? -9.864 -7.004 -1.808 1.00 95.38 89 ILE A O 1
ATOM 687 N N . LEU A 1 90 ? -8.173 -5.560 -1.439 1.00 94.31 90 LEU A N 1
ATOM 688 C CA . LEU A 1 90 ? -9.004 -4.371 -1.247 1.00 94.31 90 LEU A CA 1
ATOM 689 C C . LEU A 1 90 ? -9.105 -3.555 -2.533 1.00 94.31 90 LEU A C 1
ATOM 691 O O . LEU A 1 90 ? -10.177 -3.085 -2.888 1.00 94.31 90 LEU A O 1
ATOM 695 N N . LEU A 1 91 ? -7.976 -3.400 -3.226 1.00 93.88 91 LEU A N 1
ATOM 696 C CA . LEU A 1 91 ? -7.877 -2.609 -4.445 1.00 93.88 91 LEU A CA 1
ATOM 697 C C . LEU A 1 91 ? -6.888 -3.256 -5.403 1.00 93.88 91 LEU A C 1
ATOM 699 O O . LEU A 1 91 ? -5.847 -3.775 -4.998 1.00 93.88 91 LEU A O 1
ATOM 703 N N . THR A 1 92 ? -7.198 -3.183 -6.687 1.00 94.00 92 THR A N 1
ATOM 704 C CA . THR A 1 92 ? -6.240 -3.355 -7.773 1.00 94.00 92 THR A CA 1
ATOM 705 C C . THR A 1 92 ? -6.552 -2.299 -8.816 1.00 94.00 92 THR A C 1
ATOM 707 O O . THR A 1 92 ? -7.696 -2.197 -9.248 1.00 94.00 92 THR A O 1
ATOM 710 N N . GLN A 1 93 ? -5.555 -1.507 -9.191 1.00 91.75 93 GLN A N 1
ATOM 711 C CA . GLN A 1 93 ? -5.733 -0.404 -10.125 1.00 91.75 93 GLN A CA 1
ATOM 712 C C . GLN A 1 93 ? -4.501 -0.261 -11.015 1.00 91.75 93 GLN A C 1
ATOM 714 O O . GLN A 1 93 ? -3.372 -0.405 -10.541 1.00 91.75 93 GLN A O 1
ATOM 719 N N . LYS A 1 94 ? -4.718 0.067 -12.290 1.00 91.31 94 LYS A N 1
ATOM 720 C CA . LYS A 1 94 ? -3.639 0.433 -13.204 1.00 91.31 94 LYS A CA 1
ATOM 721 C C . LYS A 1 94 ? -3.008 1.757 -12.762 1.00 91.31 94 LYS A C 1
ATOM 723 O O . LYS A 1 94 ? -3.707 2.692 -12.371 1.00 91.31 94 LYS A O 1
ATOM 728 N N . MET A 1 95 ? -1.685 1.817 -12.782 1.00 86.44 95 MET A N 1
ATOM 729 C CA . MET A 1 95 ? -0.936 3.027 -12.474 1.00 86.44 95 MET A CA 1
ATOM 730 C C . MET A 1 95 ? -0.972 3.960 -13.684 1.00 86.44 95 MET A C 1
ATOM 732 O O . MET A 1 95 ? -0.655 3.548 -14.797 1.00 86.44 95 MET A O 1
ATOM 736 N N . ASN A 1 96 ? -1.366 5.214 -13.463 1.00 75.06 96 ASN A N 1
ATOM 737 C CA . ASN A 1 96 ? -1.302 6.242 -14.499 1.00 75.06 96 ASN A CA 1
ATOM 738 C C . ASN A 1 96 ? 0.156 6.692 -14.666 1.00 75.06 96 ASN A C 1
ATOM 740 O O . ASN A 1 96 ? 0.870 6.814 -13.682 1.00 75.06 96 ASN A O 1
ATOM 744 N N . GLU A 1 97 ? 0.609 6.960 -15.886 1.00 59.50 97 GLU A N 1
ATOM 745 C CA . GLU A 1 97 ? 2.033 7.203 -16.183 1.00 59.50 97 GLU A CA 1
ATOM 746 C C . GLU A 1 97 ? 2.600 8.528 -15.616 1.00 59.50 97 GLU A C 1
ATOM 748 O O . GLU A 1 97 ? 3.808 8.739 -15.665 1.00 59.50 97 GLU A O 1
ATOM 753 N N . ASN A 1 98 ? 1.764 9.390 -15.025 1.00 52.94 98 ASN A N 1
ATOM 754 C CA . ASN A 1 98 ? 2.132 10.731 -14.544 1.00 52.94 98 ASN A CA 1
ATOM 755 C C . ASN A 1 98 ? 2.497 10.770 -13.041 1.00 52.94 98 ASN A C 1
ATOM 757 O O . ASN A 1 98 ? 1.915 11.566 -12.300 1.00 52.94 98 ASN A O 1
ATOM 761 N N . PHE A 1 99 ? 3.405 9.900 -12.581 1.00 50.66 99 PHE A N 1
ATOM 762 C CA . PHE A 1 99 ? 3.970 9.965 -11.218 1.00 50.66 99 PHE A CA 1
ATOM 763 C C . PHE A 1 99 ? 5.228 10.830 -11.152 1.00 50.66 99 PHE A C 1
ATOM 765 O O . PHE A 1 99 ? 6.087 10.684 -12.052 1.00 50.66 99 PHE A O 1
#

pLDDT: mean 90.66, std 9.75, range [49.84, 98.25]

Organism: Staphylococcus capitis (NCBI:txid29388)